Protein AF-A0A4Y1RKM5-F1 (afdb_monomer_lite)

Radius of gyration: 22.88 Å; chains: 1; bounding box: 45×57×44 Å

InterPro domains:
  IPR001739 Methyl-CpG DNA binding [PS50982] (1-44)
  IPR016177 DNA-binding domain superfamily [SSF54171] (3-28)

Secondary structure (DSSP, 8-state):
---EE-TTT--EESSHHHHHHHHHHSS----------------------------------------SSSPPPPEEEEEEETTTTEEEEEETTEEPPHHHHHHHHHHHHHHHS---

pLDDT: mean 70.53, std 21.59, range [27.12, 93.0]

Structure (mmCIF, N/CA/C/O backbone):
data_AF-A0A4Y1RKM5-F1
#
_entry.id   AF-A0A4Y1RKM5-F1
#
loop_
_atom_site.group_PDB
_atom_site.id
_atom_site.type_symbol
_atom_site.label_atom_id
_atom_site.label_alt_id
_atom_site.label_comp_id
_atom_site.label_asym_id
_atom_site.label_entity_id
_atom_site.label_seq_id
_atom_site.pdbx_PDB_ins_code
_atom_site.Cartn_x
_atom_site.Cartn_y
_atom_site.Cartn_z
_atom_site.occupancy
_atom_site.B_iso_or_equiv
_atom_site.auth_seq_id
_atom_site.auth_comp_id
_atom_site.auth_asym_id
_atom_site.auth_atom_id
_atom_site.pdbx_PDB_model_num
ATOM 1 N N . MET A 1 1 ? 15.772 -17.200 15.594 1.00 64.69 1 MET A N 1
ATOM 2 C CA . MET A 1 1 ? 16.398 -16.935 14.277 1.00 64.69 1 MET A CA 1
ATOM 3 C C . MET A 1 1 ? 15.363 -16.256 13.394 1.00 64.69 1 MET A C 1
ATOM 5 O O . MET A 1 1 ? 14.263 -16.784 13.286 1.00 64.69 1 MET A O 1
ATOM 9 N N . LEU A 1 2 ? 15.677 -15.081 12.848 1.00 86.00 2 LEU A N 1
ATOM 10 C CA . LEU A 1 2 ? 14.780 -14.320 11.971 1.00 86.00 2 LEU A CA 1
ATOM 11 C C . LEU A 1 2 ? 14.900 -14.850 10.533 1.00 86.00 2 LEU A C 1
ATOM 13 O O . LEU A 1 2 ? 16.008 -15.124 10.077 1.00 86.00 2 LEU A O 1
ATOM 17 N N . TYR A 1 3 ? 13.775 -15.003 9.838 1.00 92.69 3 TYR A N 1
ATOM 18 C CA . TYR A 1 3 ? 13.726 -15.443 8.442 1.00 92.69 3 TYR A CA 1
ATOM 19 C C . TYR A 1 3 ? 12.835 -14.501 7.638 1.00 92.69 3 TYR A C 1
ATOM 21 O O . TYR A 1 3 ? 11.883 -13.944 8.181 1.00 92.69 3 TYR A O 1
ATOM 29 N N . TYR A 1 4 ? 13.120 -14.381 6.344 1.00 91.88 4 TYR A N 1
ATOM 30 C CA . TYR A 1 4 ? 12.270 -13.682 5.379 1.00 91.88 4 TYR A CA 1
ATOM 31 C C . TYR A 1 4 ? 11.561 -14.713 4.502 1.00 91.88 4 TYR A C 1
ATOM 33 O O . TYR A 1 4 ? 12.154 -15.751 4.202 1.00 91.88 4 TYR A O 1
ATOM 41 N N . VAL A 1 5 ? 10.312 -14.455 4.112 1.00 91.75 5 VAL A N 1
ATOM 42 C CA . VAL A 1 5 ? 9.502 -15.380 3.306 1.00 91.75 5 VAL A CA 1
ATOM 43 C C . VAL A 1 5 ? 8.983 -14.655 2.071 1.00 91.75 5 VAL A C 1
ATOM 45 O O . VAL A 1 5 ? 8.401 -13.582 2.203 1.00 91.75 5 VAL A O 1
ATOM 48 N N . ASP A 1 6 ? 9.198 -15.232 0.890 1.00 88.56 6 ASP A N 1
ATOM 49 C CA . ASP A 1 6 ? 8.562 -14.775 -0.346 1.00 88.56 6 ASP A CA 1
ATOM 50 C C . ASP A 1 6 ? 7.087 -15.221 -0.353 1.00 88.56 6 ASP A C 1
ATOM 52 O O . ASP A 1 6 ? 6.835 -16.429 -0.296 1.00 88.56 6 ASP A O 1
ATOM 56 N N . PRO A 1 7 ? 6.115 -14.292 -0.412 1.00 86.25 7 PRO A N 1
ATOM 57 C CA . PRO A 1 7 ? 4.694 -14.629 -0.386 1.00 86.25 7 PRO A CA 1
ATOM 58 C C . PRO A 1 7 ? 4.227 -15.403 -1.624 1.00 86.25 7 PRO A C 1
ATOM 60 O O . PRO A 1 7 ? 3.223 -16.102 -1.540 1.00 86.25 7 PRO A O 1
ATOM 63 N N . VAL A 1 8 ? 4.937 -15.306 -2.753 1.00 82.56 8 VAL A N 1
ATOM 64 C CA . VAL A 1 8 ? 4.525 -15.954 -4.007 1.00 82.56 8 VAL A CA 1
ATOM 65 C C . VAL A 1 8 ? 5.007 -17.400 -4.051 1.00 82.56 8 VAL A C 1
ATOM 67 O O . VAL A 1 8 ? 4.229 -18.309 -4.325 1.00 82.56 8 VAL A O 1
ATOM 70 N N . SER A 1 9 ? 6.287 -17.641 -3.752 1.00 84.25 9 SER A N 1
ATOM 71 C CA . SER A 1 9 ? 6.864 -18.992 -3.813 1.00 84.25 9 SER A CA 1
ATOM 72 C C . SER A 1 9 ? 6.911 -19.732 -2.470 1.00 84.25 9 SER A C 1
ATOM 74 O O . SER A 1 9 ? 7.300 -20.900 -2.431 1.00 84.25 9 SER A O 1
ATOM 76 N N . GLY A 1 10 ? 6.579 -19.074 -1.352 1.00 84.88 10 GLY A N 1
ATOM 77 C CA . GLY A 1 10 ? 6.711 -19.629 0.005 1.00 84.88 10 GLY A CA 1
ATOM 78 C C . GLY A 1 10 ? 8.166 -19.856 0.446 1.00 84.88 10 GLY A C 1
ATOM 79 O O . GLY A 1 10 ? 8.440 -20.505 1.460 1.00 84.88 10 GLY A O 1
ATOM 80 N N . ARG A 1 11 ? 9.127 -19.347 -0.328 1.00 85.69 11 ARG A N 1
ATOM 81 C CA . ARG A 1 11 ? 10.564 -19.558 -0.141 1.00 85.69 11 ARG A CA 1
ATOM 82 C C . ARG A 1 11 ? 11.084 -18.781 1.060 1.00 85.69 11 ARG A C 1
ATOM 84 O O . ARG A 1 11 ? 10.741 -17.621 1.254 1.00 85.69 11 ARG A O 1
ATOM 91 N N . ARG A 1 12 ? 11.967 -19.408 1.842 1.00 91.94 12 ARG A N 1
ATOM 92 C CA . ARG A 1 12 ? 12.576 -18.814 3.042 1.00 91.94 12 ARG A CA 1
ATOM 93 C C . ARG A 1 12 ? 14.015 -18.384 2.779 1.00 91.94 12 ARG A C 1
ATOM 95 O O . ARG A 1 12 ? 14.805 -19.182 2.284 1.00 91.94 12 ARG A O 1
ATOM 102 N N . PHE A 1 13 ? 14.363 -17.181 3.216 1.00 92.69 13 PHE A N 1
ATOM 103 C CA . PHE A 1 13 ? 15.717 -16.633 3.179 1.00 92.69 13 PHE A CA 1
ATOM 104 C C . PHE A 1 13 ? 16.250 -16.456 4.593 1.00 92.69 13 PHE A C 1
ATOM 106 O O . PHE A 1 13 ? 15.512 -16.102 5.520 1.00 92.69 13 PHE A O 1
ATOM 113 N N . ARG A 1 14 ? 17.550 -16.699 4.761 1.00 91.31 14 ARG A N 1
ATOM 114 C CA . ARG A 1 14 ? 18.210 -16.617 6.074 1.00 91.31 14 ARG A CA 1
ATOM 115 C C . ARG A 1 14 ? 18.883 -15.267 6.310 1.00 91.31 14 ARG A C 1
ATOM 117 O O . ARG A 1 14 ? 19.343 -15.011 7.417 1.00 91.31 14 ARG A O 1
ATOM 124 N N . SER A 1 15 ? 18.955 -14.411 5.288 1.00 91.00 15 SER A N 1
ATOM 125 C CA . SER A 1 15 ? 19.543 -13.072 5.376 1.00 91.00 15 SER A CA 1
ATOM 126 C C . SER A 1 15 ? 18.931 -12.102 4.363 1.00 91.00 15 SER A C 1
ATOM 128 O O . SER A 1 15 ? 18.433 -12.518 3.318 1.00 91.00 15 SER A O 1
ATOM 130 N N . LYS A 1 16 ? 19.038 -10.797 4.640 1.00 89.75 16 LYS A N 1
ATOM 131 C CA . LYS A 1 16 ? 18.623 -9.724 3.721 1.00 89.75 16 LYS A CA 1
ATOM 132 C C . LYS A 1 16 ? 19.414 -9.731 2.407 1.00 89.75 16 LYS A C 1
ATOM 134 O O . LYS A 1 16 ? 18.854 -9.447 1.357 1.00 89.75 16 LYS A O 1
ATOM 139 N N . VAL A 1 17 ? 20.700 -10.082 2.455 1.00 92.19 17 VAL A N 1
ATOM 140 C CA . VAL A 1 17 ? 21.561 -10.157 1.261 1.00 92.19 17 VAL A CA 1
ATOM 141 C C . VAL A 1 17 ? 21.047 -11.218 0.283 1.00 92.19 17 VAL A C 1
ATOM 143 O O . VAL A 1 17 ? 21.016 -10.987 -0.919 1.00 92.19 17 VAL A O 1
ATOM 146 N N . GLU A 1 18 ? 20.589 -12.360 0.800 1.00 90.00 18 GLU A N 1
ATOM 147 C CA . GLU A 1 18 ? 20.018 -13.443 -0.010 1.00 90.00 18 GLU A CA 1
ATOM 148 C C . GLU A 1 18 ? 18.700 -13.029 -0.682 1.00 90.00 18 GLU A C 1
ATOM 150 O O . GLU A 1 18 ? 18.476 -13.369 -1.841 1.00 90.00 18 GLU A O 1
ATOM 155 N N . VAL A 1 19 ? 17.866 -12.252 0.024 1.00 90.56 19 VAL A N 1
ATOM 156 C CA . VAL A 1 19 ? 16.627 -11.675 -0.526 1.00 90.56 19 VAL A CA 1
ATOM 157 C C . VAL A 1 19 ? 16.946 -10.754 -1.702 1.00 90.56 19 VAL A C 1
ATOM 159 O O . VAL A 1 19 ? 16.385 -10.927 -2.777 1.00 90.56 19 VAL A O 1
ATOM 162 N N . LEU A 1 20 ? 17.868 -9.805 -1.516 1.00 93.00 20 LEU A N 1
ATOM 163 C CA . LEU A 1 20 ? 18.229 -8.841 -2.561 1.00 93.00 20 LEU A CA 1
ATOM 164 C C . LEU A 1 20 ? 18.802 -9.534 -3.801 1.00 93.00 20 LEU A C 1
ATOM 166 O O . LEU A 1 20 ? 18.376 -9.246 -4.912 1.00 93.00 20 LEU A O 1
ATOM 170 N N . TYR A 1 21 ? 19.697 -10.505 -3.607 1.00 92.00 21 TYR A N 1
ATOM 171 C CA . TYR A 1 21 ? 20.268 -11.271 -4.713 1.00 92.00 21 TYR A CA 1
ATOM 172 C C . TYR A 1 21 ? 19.205 -12.046 -5.505 1.00 92.00 21 TYR A C 1
ATOM 174 O O . TYR A 1 21 ? 19.252 -12.086 -6.732 1.00 92.00 21 TYR A O 1
ATOM 182 N N . PHE A 1 22 ? 18.236 -12.655 -4.814 1.00 90.69 22 PHE A N 1
ATOM 183 C CA . PHE A 1 22 ? 17.143 -13.373 -5.466 1.00 90.69 22 PHE A CA 1
ATOM 184 C C . PHE A 1 22 ? 16.231 -12.439 -6.267 1.00 90.69 22 PHE A C 1
ATOM 186 O O . PHE A 1 22 ? 15.836 -12.801 -7.370 1.00 90.69 22 PHE A O 1
ATOM 193 N N . LEU A 1 23 ? 15.936 -11.242 -5.753 1.00 90.00 23 LEU A N 1
ATOM 194 C CA . LEU A 1 23 ? 15.161 -10.234 -6.486 1.00 90.00 23 LEU A CA 1
ATOM 195 C C . LEU A 1 23 ? 15.895 -9.746 -7.743 1.00 90.00 23 LEU A C 1
ATOM 197 O O . LEU A 1 23 ? 15.258 -9.495 -8.758 1.00 90.00 23 LEU A O 1
ATOM 201 N N . GLU A 1 24 ? 17.222 -9.640 -7.681 1.00 88.38 24 GLU A N 1
ATOM 202 C CA . GLU A 1 24 ? 18.049 -9.178 -8.798 1.00 88.38 24 GLU A CA 1
ATOM 203 C C . GLU A 1 24 ? 18.297 -10.270 -9.852 1.00 88.38 24 GLU A C 1
ATOM 205 O O . GLU A 1 24 ? 18.211 -10.015 -11.048 1.00 88.38 24 GLU A O 1
ATOM 210 N N . THR A 1 25 ? 18.609 -11.499 -9.425 1.00 86.62 25 THR A N 1
ATOM 211 C CA . THR A 1 25 ? 19.090 -12.571 -10.322 1.00 86.62 25 THR A CA 1
ATOM 212 C C . THR A 1 25 ? 18.050 -13.675 -10.561 1.00 86.62 25 THR A C 1
ATOM 214 O O . THR A 1 25 ? 18.275 -14.577 -11.366 1.00 86.62 25 THR A O 1
ATOM 217 N N . GLY A 1 26 ? 16.936 -13.692 -9.823 1.00 82.88 26 GLY A N 1
ATOM 218 C CA . GLY A 1 26 ? 15.923 -14.759 -9.879 1.00 82.88 26 GLY A CA 1
ATOM 219 C C . GLY A 1 26 ? 16.409 -16.127 -9.376 1.00 82.88 26 GLY A C 1
ATOM 220 O O . GLY A 1 26 ? 15.706 -17.132 -9.484 1.00 82.88 26 GLY A O 1
ATOM 221 N N . THR A 1 27 ? 17.622 -16.201 -8.824 1.00 77.25 27 THR A N 1
ATOM 222 C CA . THR A 1 27 ? 18.255 -17.440 -8.364 1.00 77.25 27 THR A CA 1
ATOM 223 C C . THR A 1 27 ? 18.857 -17.246 -6.979 1.00 77.25 27 THR A C 1
ATOM 225 O O . THR A 1 27 ? 19.149 -16.132 -6.556 1.00 77.25 27 THR A O 1
ATOM 228 N N . ILE A 1 28 ? 19.038 -18.335 -6.234 1.00 73.81 28 ILE A N 1
ATOM 229 C CA . ILE A 1 28 ? 19.816 -18.310 -4.992 1.00 73.81 28 ILE A CA 1
ATOM 230 C C . ILE A 1 28 ? 21.206 -18.839 -5.322 1.00 73.81 28 ILE A C 1
ATOM 232 O O . ILE A 1 28 ? 21.320 -19.902 -5.941 1.00 73.81 28 ILE A O 1
ATOM 236 N N . LYS A 1 29 ? 22.264 -18.169 -4.849 1.00 66.50 29 LYS A N 1
ATOM 237 C CA . LYS A 1 29 ? 23.599 -18.778 -4.822 1.00 66.50 29 LYS A CA 1
ATOM 238 C C . LYS A 1 29 ? 23.535 -20.036 -3.961 1.00 66.50 29 LYS A C 1
ATOM 240 O O . LYS A 1 29 ? 23.560 -19.963 -2.733 1.00 66.50 29 LYS A O 1
ATOM 245 N N . ARG A 1 30 ? 23.434 -21.206 -4.597 1.00 60.22 30 ARG A N 1
ATOM 246 C CA . ARG A 1 30 ? 23.524 -22.482 -3.891 1.00 60.22 30 ARG A CA 1
ATOM 247 C C . ARG A 1 30 ? 24.897 -22.549 -3.241 1.00 60.22 30 ARG A C 1
ATOM 249 O O . ARG A 1 30 ? 25.907 -22.711 -3.922 1.00 60.22 30 ARG A O 1
ATOM 256 N N . LYS A 1 31 ? 24.948 -22.447 -1.915 1.00 53.12 31 LYS A N 1
ATOM 257 C CA . LYS A 1 31 ? 26.138 -22.863 -1.183 1.00 53.12 31 LYS A CA 1
ATOM 258 C C . LYS A 1 31 ? 26.211 -24.383 -1.334 1.00 53.12 31 LYS A C 1
ATOM 260 O O . LYS A 1 31 ? 25.364 -25.093 -0.796 1.00 53.12 31 LYS A O 1
ATOM 265 N N . LYS A 1 32 ? 27.162 -24.852 -2.149 1.00 42.16 32 LYS A N 1
ATOM 266 C CA . LYS A 1 32 ? 27.485 -26.267 -2.369 1.00 42.16 32 LYS A CA 1
ATOM 267 C C . LYS A 1 32 ? 27.598 -26.947 -1.004 1.00 42.16 32 LYS A C 1
ATOM 269 O O . LYS A 1 32 ? 28.564 -26.729 -0.283 1.00 42.16 32 LYS A O 1
ATOM 274 N N . THR A 1 33 ? 26.572 -27.707 -0.641 1.00 36.28 33 THR A N 1
ATOM 275 C CA . THR A 1 33 ? 26.688 -28.764 0.361 1.00 36.28 33 THR A CA 1
ATOM 276 C C . THR A 1 33 ? 26.710 -30.048 -0.449 1.00 36.28 33 THR A C 1
ATOM 278 O O . THR A 1 33 ? 25.867 -30.263 -1.318 1.00 36.28 33 THR A O 1
ATOM 281 N N . THR A 1 34 ? 27.798 -30.769 -0.268 1.00 37.47 34 THR A N 1
ATOM 282 C CA . THR A 1 34 ? 28.283 -31.920 -1.014 1.00 37.47 34 THR A CA 1
ATOM 283 C C . THR A 1 34 ? 27.252 -33.058 -1.082 1.00 37.47 34 THR A C 1
ATOM 285 O O . THR A 1 34 ? 26.618 -33.367 -0.082 1.00 37.47 34 THR A O 1
ATOM 288 N N . GLU A 1 35 ? 27.121 -33.622 -2.290 1.00 41.16 35 GLU A N 1
ATOM 289 C CA . GLU A 1 35 ? 26.780 -35.013 -2.651 1.00 41.16 35 GLU A CA 1
ATOM 290 C C . GLU A 1 35 ? 25.518 -35.665 -2.049 1.00 41.16 35 GLU A C 1
ATOM 292 O O . GLU A 1 35 ? 25.485 -36.076 -0.894 1.00 41.16 35 GLU A O 1
ATOM 297 N N . ASN A 1 36 ? 24.494 -35.877 -2.887 1.00 33.25 36 ASN A N 1
ATOM 298 C CA . ASN A 1 36 ? 24.218 -37.198 -3.471 1.00 33.25 36 ASN A CA 1
ATOM 299 C C . ASN A 1 36 ? 23.175 -37.118 -4.611 1.00 33.25 36 ASN A C 1
ATOM 301 O O . ASN A 1 36 ? 22.213 -36.355 -4.552 1.00 33.25 36 ASN A O 1
ATOM 305 N N . ALA A 1 37 ? 23.476 -37.895 -5.657 1.00 37.84 37 ALA A N 1
ATOM 306 C CA . ALA A 1 37 ? 22.715 -38.331 -6.837 1.00 37.84 37 ALA A CA 1
ATOM 307 C C . ALA A 1 37 ? 21.203 -38.552 -6.592 1.00 37.84 37 ALA A C 1
ATOM 309 O O . ALA A 1 37 ? 20.797 -38.782 -5.464 1.00 37.84 37 ALA A O 1
ATOM 310 N N . SER A 1 38 ? 20.275 -38.623 -7.544 1.00 33.72 38 SER A N 1
ATOM 311 C CA . SER A 1 38 ? 20.185 -38.673 -9.012 1.00 33.72 38 SER A CA 1
ATOM 312 C C . SER A 1 38 ? 18.673 -38.847 -9.274 1.00 33.72 38 SER A C 1
ATOM 314 O O . SER A 1 38 ? 17.992 -39.421 -8.422 1.00 33.72 38 SER A O 1
ATOM 316 N N . GLY A 1 39 ? 18.125 -38.404 -10.407 1.00 30.38 39 GLY A N 1
ATOM 317 C CA . GLY A 1 39 ? 16.772 -38.831 -10.788 1.00 30.38 39 GLY A CA 1
ATOM 318 C C . GLY A 1 39 ? 15.975 -37.816 -11.583 1.00 30.38 39 GLY A C 1
ATOM 319 O O . GLY A 1 39 ? 15.270 -36.983 -11.032 1.00 30.38 39 GLY A O 1
ATOM 320 N N . ASP A 1 40 ? 16.121 -37.933 -12.889 1.00 33.31 40 ASP A N 1
ATOM 321 C CA . ASP A 1 40 ? 15.420 -37.254 -13.967 1.00 33.31 40 ASP A CA 1
ATOM 322 C C . ASP A 1 40 ? 13.982 -37.809 -14.175 1.00 33.31 40 ASP A C 1
ATOM 324 O O . ASP A 1 40 ? 13.697 -38.945 -13.802 1.00 33.31 40 ASP A O 1
ATOM 328 N N . LYS A 1 41 ? 13.150 -37.023 -14.879 1.00 34.28 41 LYS A N 1
ATOM 329 C CA . LYS A 1 41 ? 11.918 -37.373 -15.629 1.00 34.28 41 LYS A CA 1
ATOM 330 C C . LYS A 1 41 ? 10.544 -37.542 -14.935 1.00 34.28 41 LYS A C 1
ATOM 332 O O . LYS A 1 41 ? 10.222 -38.573 -14.361 1.00 34.28 41 LYS A O 1
ATOM 337 N N . THR A 1 42 ? 9.678 -36.580 -15.289 1.00 29.23 42 THR A N 1
ATOM 338 C CA . THR A 1 42 ? 8.350 -36.765 -15.932 1.00 29.23 42 THR A CA 1
ATOM 339 C C . THR A 1 42 ? 7.089 -36.971 -15.075 1.00 29.23 42 THR A C 1
ATOM 341 O O . THR A 1 42 ? 6.987 -37.882 -14.266 1.00 29.23 42 THR A O 1
ATOM 344 N N . SER A 1 43 ? 6.068 -36.187 -15.461 1.00 30.44 43 SER A N 1
ATOM 345 C CA . SER A 1 43 ? 4.653 -36.562 -15.661 1.00 30.44 43 SER A CA 1
ATOM 346 C C . SER A 1 43 ? 3.600 -36.137 -14.634 1.00 30.44 43 SER A C 1
ATOM 348 O O . SER A 1 43 ? 3.565 -36.635 -13.519 1.00 30.44 43 SER A O 1
ATOM 350 N N . VAL A 1 44 ? 2.662 -35.333 -15.157 1.00 29.97 44 VAL A N 1
ATOM 351 C CA . VAL A 1 44 ? 1.202 -35.561 -15.160 1.00 29.97 44 VAL A CA 1
ATOM 352 C C . VAL A 1 44 ? 0.451 -35.495 -13.823 1.00 29.97 44 VAL A C 1
ATOM 354 O O . VAL A 1 44 ? 0.597 -36.324 -12.936 1.00 29.97 44 VAL A O 1
ATOM 357 N N . GLU A 1 45 ? -0.408 -34.473 -13.758 1.00 35.12 45 GLU A N 1
ATOM 358 C CA . GLU A 1 45 ? -1.849 -34.547 -13.465 1.00 35.12 45 GLU A CA 1
ATOM 359 C C . GLU A 1 45 ? -2.375 -35.743 -12.655 1.00 35.12 45 GLU A C 1
ATOM 361 O O . GLU A 1 45 ? -2.281 -36.899 -13.054 1.00 35.12 45 GLU A O 1
ATOM 366 N N . GLY A 1 46 ? -3.078 -35.442 -11.562 1.00 28.86 46 GLY A N 1
ATOM 367 C CA . GLY A 1 46 ? -3.801 -36.451 -10.794 1.00 28.86 46 GLY A CA 1
ATOM 368 C C . GLY A 1 46 ? -4.732 -35.844 -9.753 1.00 28.86 46 GLY A C 1
ATOM 369 O O . GLY A 1 46 ? -4.368 -35.687 -8.593 1.00 28.86 46 GLY A O 1
ATOM 370 N N . SER A 1 47 ? -5.941 -35.504 -10.195 1.00 41.53 47 SER A N 1
ATOM 371 C CA . SER A 1 47 ? -7.132 -35.260 -9.373 1.00 41.53 47 SER A CA 1
ATOM 372 C C . SER A 1 47 ? -7.474 -36.475 -8.489 1.00 41.53 47 SER A C 1
ATOM 374 O O . SER A 1 47 ? -7.308 -37.610 -8.936 1.00 41.53 47 SER A O 1
ATOM 376 N N . GLY A 1 48 ? -8.010 -36.267 -7.273 1.00 27.12 48 GLY A N 1
ATOM 377 C CA . GLY A 1 48 ? -8.614 -37.369 -6.504 1.00 27.12 48 GLY A CA 1
ATOM 378 C C . GLY A 1 48 ? -8.891 -37.167 -5.003 1.00 27.12 48 GLY A C 1
ATOM 379 O O . GLY A 1 48 ? -8.134 -37.639 -4.168 1.00 27.12 48 GLY A O 1
ATOM 380 N N . SER A 1 49 ? -10.040 -36.555 -4.693 1.00 37.31 49 SER A N 1
ATOM 381 C CA . SER A 1 49 ? -11.054 -36.935 -3.679 1.00 37.31 49 SER A CA 1
ATOM 382 C C . SER A 1 49 ? -10.746 -37.246 -2.190 1.00 37.31 49 SER A C 1
ATOM 384 O O . SER A 1 49 ? -10.186 -38.272 -1.825 1.00 37.31 49 SER A O 1
ATOM 386 N N . HIS A 1 50 ? -11.401 -36.429 -1.345 1.00 41.47 50 HIS A N 1
ATOM 387 C CA . HIS A 1 50 ? -12.246 -36.736 -0.168 1.00 41.47 50 HIS A CA 1
ATOM 388 C C . HIS A 1 50 ? -11.751 -37.609 1.009 1.00 41.47 50 HIS A C 1
ATOM 390 O O . HIS A 1 50 ? -11.701 -38.834 0.927 1.00 41.47 50 HIS A O 1
ATOM 396 N N . LYS A 1 51 ? -11.743 -37.000 2.212 1.00 33.69 51 LYS A N 1
ATOM 397 C CA . LYS A 1 51 ? -12.437 -37.558 3.398 1.00 33.69 51 LYS A CA 1
ATOM 398 C C . LYS A 1 51 ? -12.678 -36.503 4.491 1.00 33.69 51 LYS A C 1
ATOM 400 O O . LYS A 1 51 ? -11.739 -35.924 5.023 1.00 33.69 51 LYS A O 1
ATOM 405 N N . GLN A 1 52 ? -13.946 -36.289 4.853 1.00 49.31 52 GLN A N 1
ATOM 406 C CA . GLN A 1 52 ? -14.379 -35.531 6.037 1.00 49.31 52 GLN A CA 1
ATOM 407 C C . GLN A 1 52 ? -14.687 -36.468 7.219 1.00 49.31 52 GLN A C 1
ATOM 409 O O . GLN A 1 52 ? -15.239 -37.548 7.009 1.00 49.31 52 GLN A O 1
ATOM 414 N N . LYS A 1 53 ? -14.415 -36.002 8.450 1.00 36.00 53 LYS A N 1
ATOM 415 C CA . LYS A 1 53 ? -15.110 -36.240 9.752 1.00 36.00 53 LYS A CA 1
ATOM 416 C C . LYS A 1 53 ? -14.205 -35.661 10.866 1.00 36.00 53 LYS A C 1
ATOM 418 O O . LYS A 1 53 ? -13.002 -35.809 10.751 1.00 36.00 53 LYS A O 1
ATOM 423 N N . LYS A 1 54 ? -14.624 -35.053 11.985 1.00 34.88 54 LYS A N 1
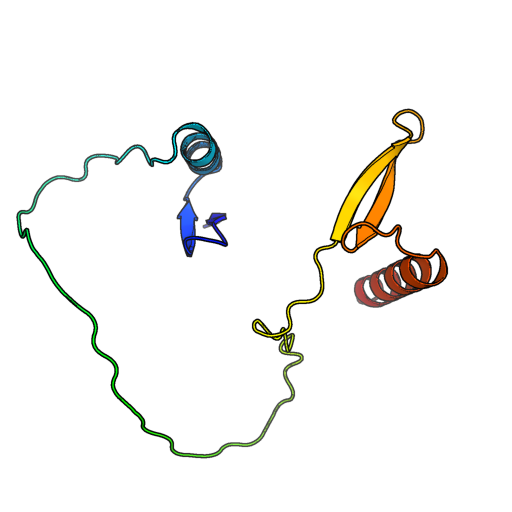ATOM 424 C CA . LYS A 1 54 ? -15.905 -34.627 12.585 1.00 34.88 54 LYS A CA 1
ATOM 425 C C . LYS A 1 54 ? -15.551 -33.694 13.782 1.00 34.88 54 LYS A C 1
ATOM 427 O O . LYS A 1 54 ? -14.588 -33.981 14.477 1.00 34.88 54 LYS A O 1
ATOM 432 N N . SER A 1 55 ? -16.353 -32.644 14.004 1.00 44.22 55 SER A N 1
ATOM 433 C CA . SER A 1 55 ? -16.667 -31.898 15.256 1.00 44.22 55 SER A CA 1
ATOM 434 C C . SER A 1 55 ? -15.600 -31.552 16.322 1.00 44.22 55 SER A C 1
ATOM 436 O O . SER A 1 55 ? -15.157 -32.439 17.044 1.00 44.22 55 SER A O 1
ATOM 438 N N . SER A 1 56 ? -15.451 -30.251 16.621 1.00 42.69 56 SER A N 1
ATOM 439 C CA . SER A 1 56 ? -15.478 -29.706 18.000 1.00 42.69 56 SER A CA 1
ATOM 440 C C . SER A 1 56 ? -15.594 -28.171 18.013 1.00 42.69 56 SER A C 1
ATOM 442 O O . SER A 1 56 ? -15.037 -27.478 17.169 1.00 42.69 56 SER A O 1
ATOM 444 N N . THR A 1 57 ? -16.354 -27.657 18.976 1.00 51.69 57 THR A N 1
ATOM 445 C CA . THR A 1 57 ? -16.832 -26.274 19.127 1.00 51.69 57 THR A CA 1
ATOM 446 C C . THR A 1 57 ? -15.811 -25.331 19.802 1.00 51.69 57 THR A C 1
ATOM 448 O O . THR A 1 57 ? -15.344 -25.656 20.887 1.00 51.69 57 THR A O 1
ATOM 451 N N . LYS A 1 58 ? -15.635 -24.117 19.222 1.00 49.34 58 LYS A N 1
ATOM 452 C CA . LYS A 1 58 ? -15.021 -22.847 19.734 1.00 49.34 58 LYS A CA 1
ATOM 453 C C . LYS A 1 58 ? -13.475 -22.786 19.867 1.00 49.34 58 LYS A C 1
ATOM 455 O O . LYS A 1 58 ? -12.868 -23.810 20.142 1.00 49.34 58 LYS A O 1
ATOM 460 N N . PRO A 1 59 ? -12.825 -21.601 19.719 1.00 44.16 59 PRO A N 1
ATOM 461 C CA . PRO A 1 59 ? -13.365 -20.235 19.715 1.00 44.16 59 PRO A CA 1
ATOM 462 C C . PRO A 1 59 ? -13.403 -19.588 18.321 1.00 44.16 59 PRO A C 1
ATOM 464 O O . PRO A 1 59 ? -12.729 -20.025 17.394 1.00 44.16 59 PRO A O 1
ATOM 467 N N . LYS A 1 60 ? -14.182 -18.507 18.185 1.00 54.47 60 LYS A N 1
ATOM 468 C CA . LYS A 1 60 ? -14.077 -17.543 17.080 1.00 54.47 60 LYS A CA 1
ATOM 469 C C . LYS A 1 60 ? -12.702 -16.875 17.203 1.00 54.47 60 LYS A C 1
ATOM 471 O O . LYS A 1 60 ? -12.576 -15.789 17.758 1.00 54.47 60 LYS A O 1
ATOM 476 N N . SER A 1 61 ? -11.649 -17.558 16.758 1.00 51.59 61 SER A N 1
ATOM 477 C CA . SER A 1 61 ? -10.440 -16.860 16.357 1.00 51.59 61 SER A CA 1
ATOM 478 C C . SER A 1 61 ? -10.902 -15.842 15.327 1.00 51.59 61 SER A C 1
ATOM 480 O O . SER A 1 61 ? -11.609 -16.211 14.386 1.00 51.59 61 SER A O 1
ATOM 482 N N . SER A 1 62 ? -10.531 -14.581 15.500 1.00 53.09 62 SER A N 1
ATOM 483 C CA . SER A 1 62 ? -10.538 -13.563 14.451 1.00 53.09 62 SER A CA 1
ATOM 484 C C . SER A 1 62 ? -9.537 -13.958 13.358 1.00 53.09 62 SER A C 1
ATOM 486 O O . SER A 1 62 ? -8.618 -13.210 13.035 1.00 53.09 62 SER A O 1
ATOM 488 N N . ALA A 1 63 ? -9.664 -15.190 12.858 1.00 51.94 63 ALA A N 1
ATOM 489 C CA . ALA A 1 63 ? -9.056 -15.647 11.642 1.00 51.94 63 ALA A CA 1
ATOM 490 C C . ALA A 1 63 ? -9.586 -14.668 10.619 1.00 51.94 63 ALA A C 1
ATOM 492 O O . ALA A 1 63 ? -10.795 -14.573 10.406 1.00 51.94 63 ALA A O 1
ATOM 493 N N . LEU A 1 64 ? -8.674 -13.838 10.138 1.00 59.62 64 LEU A N 1
ATOM 494 C CA . LEU A 1 64 ? -8.865 -12.971 9.002 1.00 59.62 64 LEU A CA 1
ATOM 495 C C . LEU A 1 64 ? -9.484 -13.876 7.936 1.00 59.62 64 LEU A C 1
ATOM 497 O O . LEU A 1 64 ? -8.784 -14.719 7.377 1.00 59.62 64 LEU A O 1
ATOM 501 N N . ASN A 1 65 ? -10.811 -13.817 7.778 1.00 63.78 65 ASN A N 1
ATOM 502 C CA . ASN A 1 65 ? -11.548 -14.605 6.796 1.00 63.78 65 ASN A CA 1
ATOM 503 C C . ASN A 1 65 ? -11.254 -13.943 5.456 1.00 63.78 65 ASN A C 1
ATOM 505 O O . ASN A 1 65 ? -12.082 -13.232 4.900 1.00 63.78 65 ASN A O 1
ATOM 509 N N . PHE A 1 66 ? -9.999 -14.048 5.040 1.00 63.81 66 PHE A N 1
ATOM 510 C CA . PHE A 1 66 ? -9.526 -13.498 3.801 1.00 63.81 66 PHE A CA 1
ATOM 511 C C . PHE A 1 66 ? -9.924 -14.499 2.733 1.00 63.81 66 PHE A C 1
ATOM 513 O O . PHE A 1 66 ? -9.419 -15.623 2.693 1.00 63.81 66 PHE A O 1
ATOM 520 N N . ASP A 1 67 ? -10.915 -14.118 1.943 1.00 71.38 67 ASP A N 1
ATOM 521 C CA . ASP A 1 67 ? -11.366 -14.913 0.820 1.00 71.38 67 ASP A CA 1
ATOM 522 C C . ASP A 1 67 ? -10.345 -14.763 -0.315 1.00 71.38 67 ASP A C 1
ATOM 524 O O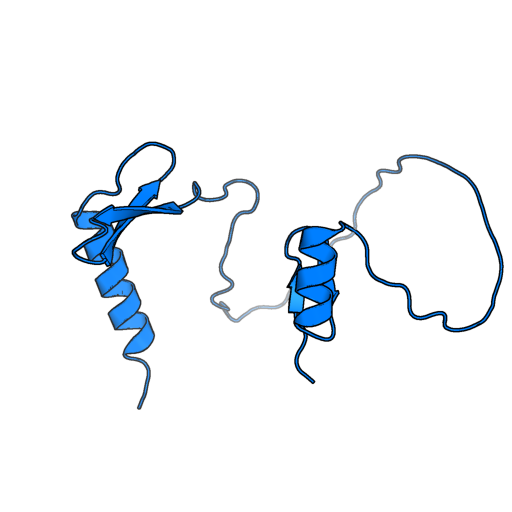 . ASP A 1 67 ? -10.204 -13.694 -0.902 1.00 71.38 67 ASP A O 1
ATOM 528 N N . PHE A 1 68 ? -9.598 -15.832 -0.602 1.00 70.62 68 PHE A N 1
ATOM 529 C CA . PHE A 1 68 ? -8.646 -15.864 -1.718 1.00 70.62 68 PHE A CA 1
ATOM 530 C C . PHE A 1 68 ? -9.337 -15.935 -3.088 1.00 70.62 68 PHE A C 1
ATOM 532 O O . PHE A 1 68 ? -8.675 -15.757 -4.107 1.00 70.62 68 PHE A O 1
ATOM 539 N N . VAL A 1 69 ? -10.642 -16.220 -3.124 1.00 73.88 69 VAL A N 1
ATOM 540 C CA . VAL A 1 69 ? -11.460 -16.224 -4.343 1.00 73.88 69 VAL A CA 1
ATOM 541 C C . VAL A 1 69 ? -12.057 -14.838 -4.584 1.00 73.88 69 VAL A C 1
ATOM 543 O O . VAL A 1 69 ? -12.099 -14.384 -5.723 1.00 73.88 69 VAL A O 1
ATOM 546 N N . ASN A 1 70 ? -12.454 -14.144 -3.515 1.00 65.12 70 ASN A N 1
ATOM 547 C CA . ASN A 1 70 ? -12.932 -12.761 -3.549 1.00 65.12 70 ASN A CA 1
ATOM 548 C C . ASN A 1 70 ? -11.938 -11.819 -2.856 1.00 65.12 70 ASN A C 1
ATOM 550 O O . ASN A 1 70 ? -12.251 -11.177 -1.848 1.00 65.12 70 ASN A O 1
ATOM 554 N N . VAL A 1 71 ? -10.712 -11.784 -3.384 1.00 69.06 71 VAL A N 1
ATOM 555 C CA . VAL A 1 71 ? -9.653 -10.916 -2.863 1.00 69.06 71 VAL A CA 1
ATO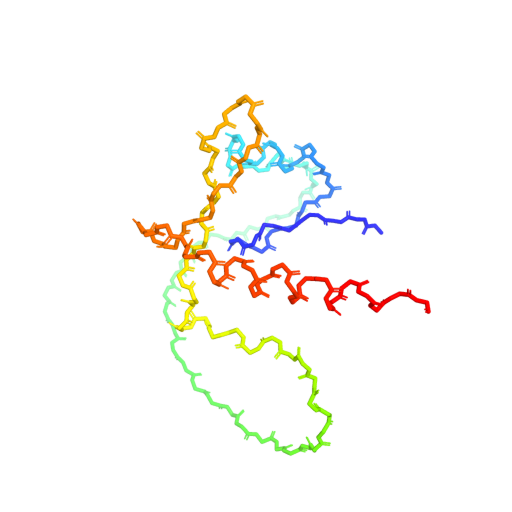M 556 C C . VAL A 1 71 ? -10.103 -9.466 -3.042 1.00 69.06 71 VAL A C 1
ATOM 558 O O . VAL A 1 71 ? -10.462 -9.091 -4.161 1.00 69.06 71 VAL A O 1
ATOM 561 N N . PRO A 1 72 ? -10.101 -8.639 -1.980 1.00 66.69 72 PRO A N 1
ATOM 562 C CA . PRO A 1 72 ? -10.356 -7.218 -2.139 1.00 66.69 72 PRO A CA 1
ATOM 563 C C . PRO A 1 72 ? -9.367 -6.637 -3.149 1.00 66.69 72 PRO A C 1
ATOM 565 O O . PRO A 1 72 ? -8.193 -7.011 -3.177 1.00 66.69 72 PRO A O 1
ATOM 568 N N . GLU A 1 73 ? -9.857 -5.731 -3.986 1.00 77.25 73 GLU A N 1
ATOM 569 C CA . GLU A 1 73 ? -9.035 -5.052 -4.979 1.00 77.25 73 GLU A CA 1
ATOM 570 C C . GLU A 1 73 ? -7.798 -4.425 -4.312 1.00 77.25 73 GLU A C 1
ATOM 572 O O . GLU A 1 73 ? -7.846 -3.941 -3.175 1.00 77.25 73 GLU A O 1
ATOM 577 N N . ASN A 1 74 ? -6.650 -4.510 -4.985 1.00 81.81 74 ASN A N 1
ATOM 578 C CA . ASN A 1 74 ? -5.385 -4.079 -4.411 1.00 81.81 74 ASN A CA 1
ATOM 579 C C . ASN A 1 74 ? -5.378 -2.562 -4.184 1.00 81.81 74 ASN A C 1
ATOM 581 O O . ASN A 1 74 ? -5.739 -1.785 -5.068 1.00 81.81 74 ASN A O 1
ATOM 585 N N . VAL A 1 75 ? -4.897 -2.147 -3.010 1.00 85.19 75 VAL A N 1
ATOM 586 C CA . VAL A 1 75 ? -4.659 -0.734 -2.701 1.00 85.19 75 VAL A CA 1
ATOM 587 C C . VAL A 1 75 ? -3.248 -0.362 -3.151 1.00 85.19 75 VAL A C 1
ATOM 589 O O . VAL A 1 75 ? -2.268 -0.950 -2.689 1.00 85.19 75 VAL A O 1
ATOM 592 N N . VAL A 1 76 ? -3.134 0.623 -4.037 1.00 88.56 76 VAL A N 1
ATOM 593 C CA . VAL A 1 76 ? -1.870 1.217 -4.481 1.00 88.56 76 VAL A CA 1
ATOM 594 C C . VAL A 1 76 ? -1.699 2.569 -3.801 1.00 88.56 76 VAL A C 1
ATOM 596 O O . VAL A 1 76 ? -2.602 3.395 -3.824 1.00 88.56 76 VAL A O 1
ATOM 599 N N . TRP A 1 77 ? -0.533 2.812 -3.210 1.00 89.06 77 TRP A N 1
ATOM 600 C CA . TRP A 1 77 ? -0.191 4.112 -2.637 1.00 89.06 77 TRP A CA 1
ATOM 601 C C . TRP A 1 77 ? 0.664 4.882 -3.639 1.00 89.06 77 TRP A C 1
ATOM 603 O O . TRP A 1 77 ? 1.765 4.447 -3.975 1.00 89.06 77 TRP A O 1
ATOM 613 N N . VAL A 1 78 ? 0.154 6.011 -4.128 1.00 90.56 78 VAL A N 1
ATOM 614 C CA . VAL A 1 78 ? 0.847 6.871 -5.093 1.00 90.56 78 VAL A CA 1
ATOM 615 C C . VAL A 1 78 ? 1.312 8.133 -4.378 1.00 90.56 78 VAL A C 1
ATOM 617 O O . VAL A 1 78 ? 0.539 8.771 -3.666 1.00 90.56 78 VAL A O 1
ATOM 620 N N . LEU A 1 79 ? 2.580 8.496 -4.565 1.00 88.50 79 LEU A N 1
ATOM 621 C CA . LEU A 1 79 ? 3.119 9.760 -4.073 1.00 88.50 79 LEU A CA 1
ATOM 622 C C . LEU A 1 79 ? 2.586 10.892 -4.960 1.00 88.50 79 LEU A C 1
ATOM 624 O O . LEU A 1 79 ? 3.032 11.049 -6.096 1.00 88.50 79 LEU A O 1
ATOM 628 N N . THR A 1 80 ? 1.604 11.636 -4.464 1.00 83.25 80 THR A N 1
ATOM 629 C CA . THR A 1 80 ? 0.932 12.710 -5.214 1.00 83.25 80 THR A CA 1
ATOM 630 C C . THR A 1 80 ? 1.630 14.049 -5.055 1.00 83.25 80 THR A C 1
ATOM 632 O O . THR A 1 80 ? 1.658 14.840 -5.994 1.00 83.25 80 THR A O 1
ATOM 635 N N . ASP A 1 81 ? 2.257 14.276 -3.904 1.00 77.38 81 ASP A N 1
ATOM 636 C CA . ASP A 1 81 ? 3.051 15.469 -3.650 1.00 77.38 81 ASP A CA 1
ATOM 637 C C . ASP A 1 81 ? 4.426 15.084 -3.103 1.00 77.38 81 ASP A C 1
ATOM 639 O O . ASP A 1 81 ? 4.575 14.653 -1.956 1.00 77.38 81 ASP A O 1
ATOM 643 N N . SER A 1 82 ? 5.451 15.259 -3.938 1.00 75.94 82 SER A N 1
ATOM 644 C CA . SER A 1 82 ? 6.845 15.035 -3.555 1.00 75.94 82 SER A CA 1
ATOM 645 C C . SER A 1 82 ? 7.349 16.038 -2.516 1.00 75.94 82 SER A C 1
ATOM 647 O O . SER A 1 82 ? 8.312 15.740 -1.817 1.00 75.94 82 SER A O 1
ATOM 649 N N . SER A 1 83 ? 6.732 17.220 -2.423 1.00 79.69 83 SER A N 1
ATOM 650 C CA . SER A 1 83 ? 7.135 18.287 -1.503 1.00 79.69 83 SER A CA 1
ATOM 651 C C . SER A 1 83 ? 6.501 18.140 -0.117 1.00 79.69 83 SER A C 1
ATOM 653 O O . SER A 1 83 ? 7.191 18.330 0.882 1.00 79.69 83 SER A O 1
ATOM 655 N N . ALA A 1 84 ? 5.235 17.715 -0.042 1.00 77.38 84 ALA A N 1
ATOM 656 C CA . ALA A 1 84 ? 4.561 17.399 1.220 1.00 77.38 84 ALA A CA 1
ATOM 657 C C . ALA A 1 84 ? 4.748 15.941 1.674 1.00 77.38 84 ALA A C 1
ATOM 659 O O . ALA A 1 84 ? 4.348 15.589 2.783 1.00 77.38 84 ALA A O 1
ATOM 660 N N . GLY A 1 85 ? 5.318 15.073 0.831 1.00 80.19 85 GLY A N 1
ATOM 661 C CA . GLY A 1 85 ? 5.474 13.647 1.133 1.00 80.19 85 GLY A CA 1
ATOM 662 C C . GLY A 1 85 ? 4.136 12.917 1.295 1.00 80.19 85 GLY A C 1
ATOM 663 O O . GLY A 1 85 ? 4.055 11.935 2.033 1.00 80.19 85 GLY A O 1
ATOM 664 N N . SER A 1 86 ? 3.081 13.421 0.652 1.00 84.75 86 SER A N 1
ATOM 665 C CA . SER A 1 86 ? 1.723 12.901 0.809 1.00 84.75 86 SER A CA 1
ATOM 666 C C . SER A 1 86 ? 1.495 11.696 -0.095 1.00 84.75 86 SER A C 1
ATOM 668 O O . SER A 1 86 ? 1.775 11.732 -1.295 1.00 84.75 86 SER A O 1
ATOM 670 N N . TRP A 1 87 ? 0.979 10.621 0.498 1.00 87.56 87 TRP A N 1
ATOM 671 C CA . TRP A 1 87 ? 0.628 9.394 -0.207 1.00 87.56 87 TRP A CA 1
ATOM 672 C C . TRP A 1 87 ? -0.885 9.301 -0.345 1.00 87.56 87 TRP A C 1
ATOM 674 O O . TRP A 1 87 ? -1.598 9.270 0.657 1.00 87.56 87 TRP A O 1
ATOM 684 N N . THR A 1 88 ? -1.362 9.202 -1.581 1.00 88.94 88 THR A N 1
ATOM 685 C CA . THR A 1 88 ? -2.783 9.031 -1.878 1.00 88.94 88 THR A CA 1
ATOM 686 C C . THR A 1 88 ? -3.065 7.559 -2.185 1.00 88.94 88 THR A C 1
ATOM 688 O O . THR A 1 88 ? -2.399 6.977 -3.050 1.00 88.94 88 THR A O 1
ATOM 691 N N . PRO A 1 89 ? -4.016 6.927 -1.478 1.00 90.81 89 PRO A N 1
ATOM 692 C CA . PRO A 1 89 ? -4.419 5.559 -1.761 1.00 90.81 89 PRO A CA 1
ATOM 693 C C . PRO A 1 89 ? -5.367 5.484 -2.968 1.00 90.81 89 PRO A C 1
ATOM 695 O O . PRO A 1 89 ? -6.301 6.273 -3.104 1.00 90.81 89 PRO A O 1
ATOM 698 N N . PHE A 1 90 ? -5.155 4.478 -3.813 1.00 88.50 90 PHE A N 1
ATOM 699 C CA . PHE A 1 90 ? -5.970 4.140 -4.979 1.00 88.50 90 PHE A CA 1
ATOM 700 C C . PHE A 1 90 ? -6.409 2.680 -4.895 1.00 88.50 90 PHE A C 1
ATOM 702 O O . PHE A 1 90 ? -5.603 1.814 -4.564 1.00 88.50 90 PHE A O 1
ATOM 709 N N . ILE A 1 91 ? -7.669 2.398 -5.217 1.00 88.12 91 ILE A N 1
ATOM 710 C CA . ILE A 1 91 ? -8.193 1.037 -5.377 1.00 88.12 91 ILE A CA 1
ATOM 711 C C . ILE A 1 91 ? -8.517 0.853 -6.859 1.00 88.12 91 ILE A C 1
ATOM 713 O O . ILE A 1 91 ? -9.325 1.596 -7.428 1.00 88.12 91 ILE A O 1
ATOM 717 N N . GLY A 1 92 ? -7.813 -0.078 -7.505 1.00 84.19 92 GLY A N 1
ATOM 718 C CA . GLY A 1 92 ? -7.834 -0.201 -8.960 1.00 84.19 92 GLY A CA 1
ATOM 719 C C . GLY A 1 92 ? -7.300 1.063 -9.629 1.00 84.19 92 GLY A C 1
ATOM 720 O O . GLY A 1 92 ? -6.129 1.402 -9.488 1.00 84.19 92 GLY A O 1
ATOM 721 N N . ASN A 1 93 ? -8.189 1.786 -10.318 1.00 82.38 93 ASN A N 1
ATOM 722 C CA . ASN A 1 93 ? -7.900 3.066 -10.982 1.00 82.38 93 ASN A CA 1
ATOM 723 C C . ASN A 1 93 ? -8.660 4.250 -10.362 1.00 82.38 93 ASN A C 1
ATOM 725 O O . ASN A 1 93 ? -8.774 5.307 -10.983 1.00 82.38 93 ASN A O 1
ATOM 729 N N . ARG A 1 94 ? -9.256 4.063 -9.181 1.00 86.88 94 ARG A N 1
ATOM 730 C CA . ARG A 1 94 ? -10.052 5.089 -8.506 1.00 86.88 94 ARG A CA 1
ATOM 731 C C . ARG A 1 94 ? -9.340 5.540 -7.246 1.00 86.88 94 ARG A C 1
ATOM 733 O O . ARG A 1 94 ? -8.870 4.718 -6.463 1.00 86.88 94 ARG A O 1
ATOM 740 N N . GLU A 1 95 ? -9.276 6.850 -7.063 1.00 90.00 95 GLU A N 1
ATOM 741 C CA . GLU A 1 95 ? -8.834 7.435 -5.805 1.00 90.00 95 GLU A CA 1
ATOM 742 C C . GLU A 1 95 ? -9.804 7.031 -4.695 1.00 90.00 95 GLU A C 1
ATOM 744 O O . GLU A 1 95 ? -11.026 7.037 -4.885 1.00 90.00 95 GLU A O 1
ATOM 749 N N . VAL A 1 96 ? -9.256 6.628 -3.552 1.00 89.69 96 VAL A N 1
ATOM 750 C CA . VAL A 1 96 ? -10.074 6.247 -2.404 1.00 89.69 96 VAL A CA 1
ATOM 751 C C . VAL A 1 96 ? -10.709 7.512 -1.815 1.00 89.69 96 VAL A C 1
ATOM 753 O O . VAL A 1 96 ? -9.980 8.447 -1.485 1.00 89.69 96 VAL A O 1
ATOM 756 N N . PRO A 1 97 ? -12.045 7.562 -1.645 1.00 90.62 97 PRO A N 1
ATOM 757 C CA . PRO A 1 97 ? -12.715 8.719 -1.061 1.00 90.62 97 PRO A CA 1
ATOM 758 C C . PRO A 1 97 ? -12.232 9.027 0.357 1.00 90.62 97 PRO A C 1
ATOM 760 O O . PRO A 1 97 ? -11.939 8.115 1.135 1.00 90.62 97 PRO A O 1
ATOM 763 N N . GLU A 1 98 ? -12.259 10.308 0.728 1.00 87.81 98 GLU A N 1
ATOM 764 C CA . GLU A 1 98 ? -11.846 10.776 2.058 1.00 87.81 98 GLU A CA 1
ATOM 765 C C . GLU A 1 98 ? -12.607 10.079 3.199 1.00 87.81 98 GLU A C 1
ATOM 767 O O . GLU A 1 98 ? -12.025 9.729 4.220 1.00 87.81 98 GLU A O 1
ATOM 772 N N . SER A 1 99 ? -13.899 9.788 3.013 1.00 89.62 99 SER A N 1
ATOM 773 C CA . SER A 1 99 ? -14.688 9.060 4.015 1.00 89.62 99 SER A CA 1
ATOM 774 C C . SER A 1 99 ? -14.079 7.697 4.350 1.00 89.62 99 SER A C 1
ATOM 776 O O . SER A 1 99 ? -13.984 7.313 5.513 1.00 89.62 99 SER A O 1
ATOM 778 N N . THR A 1 100 ? -13.606 6.980 3.330 1.00 88.38 100 THR A N 1
ATOM 779 C CA . THR A 1 100 ? -12.990 5.662 3.489 1.00 88.38 100 THR A CA 1
ATOM 780 C C . THR A 1 100 ? -11.597 5.773 4.102 1.00 88.38 100 THR A C 1
ATOM 782 O O . THR A 1 100 ? -11.249 4.990 4.986 1.00 88.38 100 THR A O 1
ATOM 785 N N . THR A 1 101 ? -10.796 6.762 3.691 1.00 88.12 101 THR A N 1
ATOM 786 C CA . THR A 1 101 ? -9.469 6.973 4.292 1.00 88.12 101 THR A CA 1
ATOM 787 C C . THR A 1 101 ? -9.576 7.368 5.768 1.00 88.12 101 THR A C 1
ATOM 789 O O . THR A 1 101 ? -8.788 6.892 6.590 1.00 88.12 101 THR A O 1
ATOM 792 N N . GLN A 1 102 ? -10.594 8.150 6.138 1.00 90.44 102 GLN A N 1
ATOM 793 C CA . GLN A 1 102 ? -10.889 8.507 7.524 1.00 90.44 102 GLN A CA 1
ATOM 794 C C . GLN A 1 102 ? -11.306 7.288 8.359 1.00 90.44 102 GLN A C 1
ATOM 796 O O . GLN A 1 102 ? -10.823 7.121 9.482 1.00 90.44 102 GLN A O 1
ATOM 801 N N . GLU A 1 103 ? -12.149 6.403 7.819 1.00 92.19 103 GLU A N 1
ATOM 802 C CA . GLU A 1 103 ? -12.507 5.139 8.475 1.00 92.19 103 GLU A CA 1
ATOM 803 C C . GLU A 1 103 ? -11.274 4.266 8.742 1.00 92.19 103 GLU A C 1
ATOM 805 O O . GLU A 1 103 ? -11.127 3.716 9.836 1.00 92.19 103 GLU A O 1
ATOM 810 N N . TRP A 1 104 ? -10.349 4.170 7.784 1.00 90.94 104 TRP A N 1
ATOM 811 C CA . TRP A 1 104 ? -9.102 3.421 7.962 1.00 90.94 104 TRP A CA 1
ATOM 812 C C . TRP A 1 104 ? -8.209 4.035 9.038 1.00 90.94 104 TRP A C 1
ATOM 814 O O . TRP A 1 104 ? -7.665 3.305 9.868 1.00 90.94 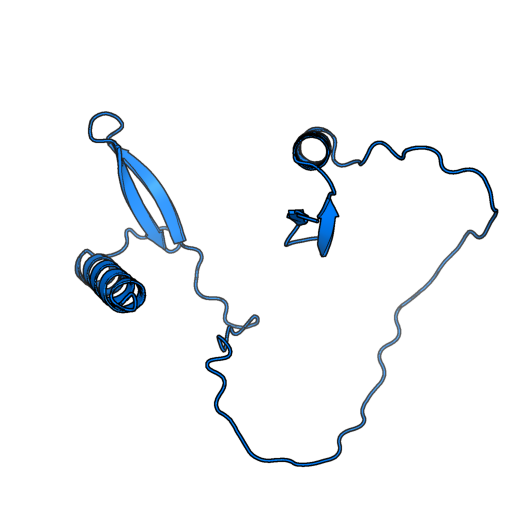104 TRP A O 1
ATOM 824 N N . ALA A 1 105 ? -8.083 5.363 9.066 1.00 89.69 105 ALA A N 1
ATOM 825 C CA . ALA A 1 105 ? -7.332 6.067 10.102 1.00 89.69 105 ALA A CA 1
ATOM 826 C C . ALA A 1 105 ? -7.940 5.834 11.498 1.00 89.69 105 ALA A C 1
ATOM 828 O O . ALA A 1 105 ? -7.213 5.562 12.461 1.00 89.69 105 ALA A O 1
ATOM 829 N N . ALA A 1 106 ? -9.271 5.865 11.610 1.00 90.50 106 ALA A N 1
ATOM 830 C CA . ALA A 1 106 ? -9.987 5.566 12.847 1.00 90.50 106 ALA A CA 1
ATOM 831 C C . ALA A 1 106 ? -9.797 4.102 13.279 1.00 90.50 106 ALA A C 1
ATOM 833 O O . ALA A 1 106 ? -9.483 3.837 14.441 1.00 90.50 106 ALA A O 1
ATOM 834 N N . ALA A 1 107 ? -9.913 3.152 12.347 1.00 87.12 107 ALA A N 1
ATOM 835 C CA . ALA A 1 107 ? -9.688 1.733 12.603 1.00 87.12 107 ALA A CA 1
ATOM 836 C C . ALA A 1 107 ? -8.244 1.457 13.043 1.00 87.12 107 ALA A C 1
ATOM 838 O O . ALA A 1 107 ? -8.029 0.721 14.006 1.00 87.12 107 ALA A O 1
ATOM 839 N N . PHE A 1 108 ? -7.255 2.086 12.400 1.00 86.56 108 PHE A N 1
ATOM 840 C CA . PHE A 1 108 ? -5.849 1.986 12.791 1.00 86.56 108 PHE A CA 1
ATOM 841 C C . PHE A 1 108 ? -5.618 2.547 14.195 1.00 86.56 108 PHE A C 1
ATOM 843 O O . PHE A 1 108 ? -4.991 1.891 15.027 1.00 86.56 108 PHE A O 1
ATOM 850 N N . THR A 1 109 ? -6.197 3.713 14.492 1.00 89.88 109 THR A N 1
ATOM 851 C CA . THR A 1 109 ? -6.145 4.326 15.827 1.00 89.88 109 THR A CA 1
ATOM 852 C C . THR A 1 109 ? -6.774 3.409 16.879 1.00 89.88 109 THR A C 1
ATOM 854 O O . THR A 1 109 ? -6.186 3.176 17.932 1.00 89.88 109 THR A O 1
ATOM 857 N N . SER A 1 110 ? -7.928 2.806 16.582 1.00 85.88 110 SER A N 1
ATOM 858 C CA . SER A 1 110 ? -8.587 1.843 17.469 1.00 85.88 110 SER A CA 1
ATOM 859 C C . SER A 1 110 ? -7.812 0.529 17.617 1.00 85.88 110 SER A C 1
ATOM 861 O O . SER A 1 110 ? -7.891 -0.111 18.663 1.00 85.88 110 SER A O 1
ATOM 863 N N . ALA A 1 111 ? -7.093 0.088 16.585 1.00 80.06 111 ALA A N 1
ATOM 864 C CA . ALA A 1 111 ? -6.275 -1.118 16.643 1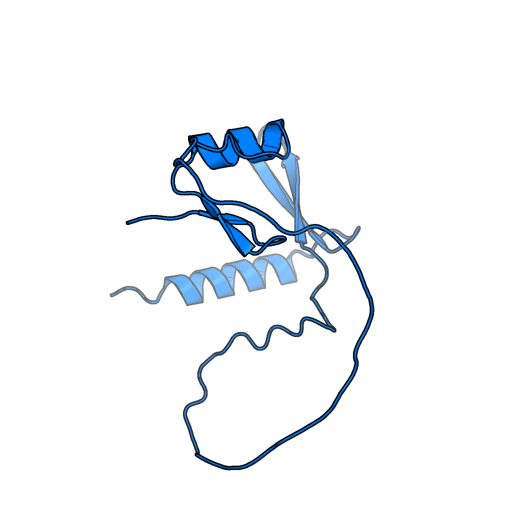.00 80.06 111 ALA A CA 1
ATOM 865 C C . ALA A 1 111 ? -4.982 -0.883 17.440 1.00 80.06 111 ALA A C 1
ATOM 867 O O . ALA A 1 111 ? -4.519 -1.783 18.142 1.00 80.06 111 ALA A O 1
ATOM 868 N N . THR A 1 112 ? -4.418 0.328 17.368 1.00 83.69 112 THR A N 1
ATOM 869 C CA . THR A 1 112 ? -3.191 0.696 18.087 1.00 83.69 112 THR A CA 1
ATOM 870 C C . THR A 1 112 ? -3.438 1.234 19.496 1.00 83.69 112 THR A C 1
ATOM 872 O O . THR A 1 112 ? -2.506 1.226 20.300 1.00 83.69 112 THR A O 1
ATOM 875 N N . SER A 1 113 ? -4.663 1.654 19.834 1.00 73.94 113 SER A N 1
ATOM 876 C CA . SER A 1 113 ? -5.027 2.092 21.192 1.00 73.94 113 SER A CA 1
ATOM 877 C C . SER A 1 113 ? -4.999 0.953 22.211 1.00 73.94 113 SER A C 1
ATOM 879 O O . SER 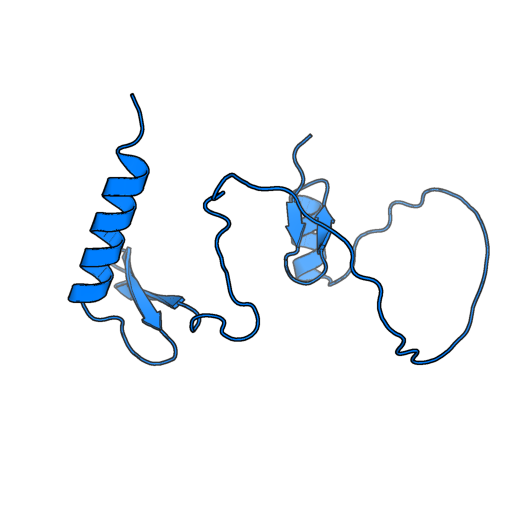A 1 113 ? -4.979 1.188 23.416 1.00 73.94 113 SER A O 1
ATOM 881 N N . ARG A 1 114 ? -4.917 -0.301 21.749 1.00 64.31 114 ARG A N 1
ATOM 882 C CA . ARG A 1 114 ? -4.664 -1.459 22.601 1.00 64.31 114 ARG A CA 1
ATOM 883 C C . ARG A 1 114 ? -3.181 -1.556 22.969 1.00 64.31 114 ARG A C 1
ATOM 885 O O . ARG A 1 114 ? -2.522 -2.520 22.587 1.00 64.31 114 ARG A O 1
ATOM 892 N N . LYS A 1 115 ? -2.663 -0.591 23.732 1.00 61.09 115 LYS A N 1
ATOM 893 C CA . LYS A 1 115 ? -1.448 -0.758 24.544 1.00 61.09 115 LYS A CA 1
ATOM 894 C C . LYS A 1 115 ? -1.530 0.061 25.842 1.00 61.09 115 LYS A C 1
ATOM 896 O O . LYS A 1 115 ? -1.523 1.284 25.779 1.00 61.09 115 LYS A O 1
ATOM 901 N N . TYR A 1 116 ? -1.478 -0.699 26.947 1.00 48.62 116 TYR A N 1
ATOM 902 C CA . TYR A 1 116 ? -1.422 -0.372 28.385 1.00 48.62 116 TYR A CA 1
ATOM 903 C C . TYR A 1 116 ? -2.746 -0.061 29.083 1.00 48.62 116 TYR A C 1
ATOM 905 O O . TYR A 1 116 ? -3.337 1.006 28.834 1.00 48.62 116 TYR A O 1
#

Organism: Prunus dulcis (NCBI:txid3755)

Foldseek 3Di:
DDWDADPPPRDIDPDPVQVVCCVVPVDGPPPDDDDDDDDDDDDDDDDDDDDDDDDDDDDPDPPVVQPPPCHQADWDWDQPDPPVSDTFIDRPNHTDDPVVVVVVVVVVCVVVVPDD

Sequence (116 aa):
MLYYVDPVSGRRFRSKVEVLYFLETGTIKRKKTTENASGDKTSVEGSGSHKQKKSSTKPKSSALNFDFVNVPENVVWVLTDSSAGSWTPFIGNREVPESTTQEWAAAFTSATSRKY